Protein AF-A0A3A0AIP9-F1 (afdb_monomer)

Sequence (39 aa):
MKQPVNSEAIQAEYSNGILTLRLPKAEEIKPKQIKVVAK

Mean predicted aligned error: 10.22 Å

Nearest PDB structures (foldseek):
  4gu4-assembly1_A  TM=5.039E-01  e=7.299E+00  Mammalian orthoreovirus 1 Lang
  7yfz-assembly1_v  TM=4.994E-01  e=8.338E+00  uncultured cyanophage

pLDDT: mean 77.95, std 13.47, range [48.72, 95.94]

Foldseek 3Di:
DDFAWDPVPKDWDDDPNDIDIDTHGDPVPPPPPPPDDDD

Structure (mmCIF, N/CA/C/O backbone):
data_AF-A0A3A0AIP9-F1
#
_entry.id   AF-A0A3A0AIP9-F1
#
loop_
_atom_site.group_PDB
_atom_site.id
_atom_site.type_symbol
_atom_site.label_atom_id
_atom_site.label_alt_id
_atom_site.label_comp_id
_atom_site.label_asym_id
_atom_site.label_entity_id
_atom_site.label_seq_id
_atom_site.pdbx_PDB_ins_code
_atom_site.Cartn_x
_atom_site.Cartn_y
_atom_site.Cartn_z
_atom_site.occupancy
_atom_site.B_iso_or_equiv
_atom_site.auth_seq_id
_atom_site.auth_comp_id
_atom_site.auth_asym_id
_atom_site.auth_atom_id
_atom_site.pdbx_PDB_model_num
ATOM 1 N N . MET A 1 1 ? -5.869 -4.803 -17.517 1.00 48.72 1 MET A N 1
ATOM 2 C CA . MET A 1 1 ? -4.403 -4.654 -17.671 1.00 48.72 1 MET A CA 1
ATOM 3 C C . MET A 1 1 ? -3.759 -4.885 -16.305 1.00 48.72 1 MET A C 1
ATOM 5 O O . MET A 1 1 ? -4.092 -4.147 -15.388 1.00 48.72 1 MET A O 1
ATOM 9 N N . LYS A 1 2 ? -2.932 -5.927 -16.126 1.00 58.50 2 LYS A N 1
ATOM 10 C CA . LYS A 1 2 ? -2.265 -6.238 -14.844 1.00 58.50 2 LYS A CA 1
ATOM 11 C C . LYS A 1 2 ? -0.912 -5.529 -14.825 1.00 58.50 2 LYS A C 1
ATOM 13 O O . LYS A 1 2 ? -0.026 -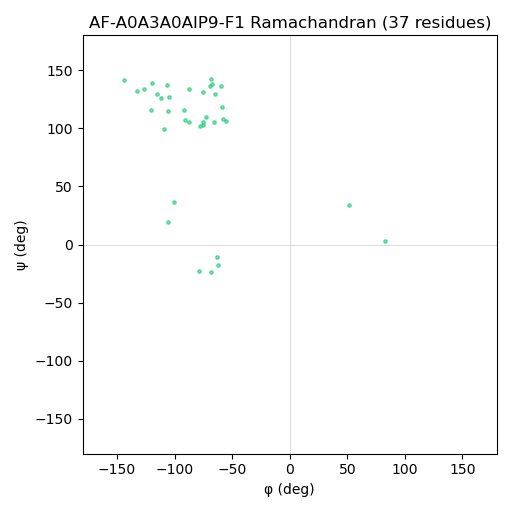5.889 -15.590 1.00 58.50 2 LYS A O 1
ATOM 18 N N . GLN A 1 3 ? -0.792 -4.477 -14.024 1.00 72.69 3 GLN A N 1
ATOM 19 C CA . GLN A 1 3 ? 0.453 -3.723 -13.879 1.00 72.69 3 GLN A CA 1
ATOM 20 C C . GLN A 1 3 ? 1.296 -4.394 -12.780 1.00 72.69 3 GLN A C 1
ATOM 22 O O . GLN A 1 3 ? 0.717 -4.757 -11.753 1.00 72.69 3 GLN A O 1
ATOM 27 N N . PRO A 1 4 ? 2.606 -4.629 -12.978 1.00 76.50 4 PRO A N 1
ATOM 28 C CA . PRO A 1 4 ? 3.419 -5.300 -11.971 1.00 76.50 4 PRO A CA 1
ATOM 29 C C . PRO A 1 4 ? 3.514 -4.444 -10.699 1.00 76.50 4 PRO A C 1
ATOM 31 O O . PRO A 1 4 ? 3.787 -3.242 -10.748 1.00 76.50 4 PRO A O 1
ATOM 34 N N . VAL A 1 5 ? 3.231 -5.078 -9.563 1.00 80.31 5 VAL A N 1
ATOM 35 C CA . VAL A 1 5 ? 3.247 -4.484 -8.220 1.00 80.31 5 VAL A CA 1
ATOM 36 C C . VAL A 1 5 ? 4.474 -5.016 -7.499 1.00 80.31 5 VAL A C 1
ATOM 38 O O . VAL A 1 5 ? 4.757 -6.210 -7.583 1.00 80.31 5 VAL A O 1
ATOM 41 N N . ASN A 1 6 ? 5.185 -4.149 -6.783 1.00 82.19 6 ASN A N 1
ATOM 42 C CA . ASN A 1 6 ? 6.229 -4.596 -5.872 1.00 82.19 6 ASN A CA 1
ATOM 43 C C . ASN A 1 6 ? 5.569 -5.117 -4.583 1.00 82.19 6 ASN A C 1
ATOM 45 O O . ASN A 1 6 ? 5.125 -4.329 -3.748 1.00 82.19 6 ASN A O 1
ATOM 49 N N . SER A 1 7 ? 5.473 -6.443 -4.448 1.00 80.31 7 SER A N 1
ATOM 50 C CA . SER A 1 7 ? 4.819 -7.107 -3.314 1.00 80.31 7 SER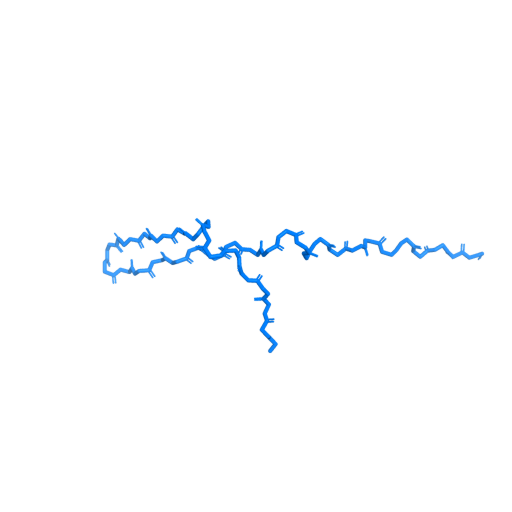 A CA 1
ATOM 51 C C . SER A 1 7 ? 5.560 -6.953 -1.987 1.00 80.31 7 SER A C 1
ATOM 53 O O . SER A 1 7 ? 4.935 -7.047 -0.936 1.00 80.31 7 SER A O 1
ATOM 55 N N . GLU A 1 8 ? 6.866 -6.702 -2.021 1.00 81.62 8 GLU A N 1
ATOM 56 C CA . GLU A 1 8 ? 7.706 -6.597 -0.822 1.00 81.62 8 GLU A CA 1
ATOM 57 C C . GLU A 1 8 ? 7.561 -5.236 -0.127 1.00 81.62 8 GLU A C 1
ATOM 59 O O . GLU A 1 8 ? 7.797 -5.122 1.071 1.00 81.62 8 GLU A O 1
ATOM 64 N N . ALA A 1 9 ? 7.124 -4.208 -0.860 1.00 85.00 9 ALA A N 1
ATOM 65 C CA . ALA A 1 9 ? 6.974 -2.839 -0.362 1.00 85.00 9 ALA A CA 1
ATOM 66 C C . ALA A 1 9 ? 5.506 -2.427 -0.122 1.00 85.00 9 ALA A C 1
ATOM 68 O O . ALA A 1 9 ? 5.182 -1.238 -0.084 1.00 85.00 9 ALA A O 1
ATOM 69 N N . ILE A 1 10 ? 4.595 -3.394 0.013 1.00 88.94 10 ILE A N 1
ATOM 70 C CA . ILE A 1 10 ? 3.178 -3.121 0.282 1.00 88.94 10 ILE A CA 1
ATOM 71 C C . ILE A 1 10 ? 3.008 -2.562 1.700 1.00 88.94 10 ILE A C 1
ATOM 73 O O . ILE A 1 10 ? 3.574 -3.084 2.657 1.00 88.94 10 ILE A O 1
ATOM 77 N N . GLN A 1 11 ? 2.175 -1.528 1.840 1.00 89.50 11 GLN A N 1
ATOM 78 C CA . GLN A 1 11 ? 1.780 -0.984 3.142 1.00 89.50 11 GLN A CA 1
ATOM 79 C C . GLN A 1 11 ? 0.268 -1.092 3.330 1.00 89.50 11 GLN A C 1
ATOM 81 O O . GLN A 1 11 ? -0.503 -0.818 2.407 1.00 89.50 11 GLN A O 1
ATOM 86 N N . ALA A 1 12 ? -0.149 -1.463 4.538 1.00 92.25 12 ALA A N 1
ATOM 87 C CA . ALA A 1 12 ? -1.545 -1.551 4.937 1.00 92.25 12 ALA A CA 1
ATOM 88 C C . ALA A 1 12 ? -1.773 -0.732 6.209 1.00 92.25 12 ALA A C 1
ATOM 90 O O . ALA A 1 12 ? -1.001 -0.832 7.160 1.00 92.25 12 ALA A O 1
ATOM 91 N N . GLU A 1 13 ? -2.837 0.063 6.221 1.00 93.62 13 GLU A N 1
ATOM 92 C CA . GLU A 1 13 ? -3.235 0.886 7.358 1.00 93.62 13 GLU A CA 1
ATOM 93 C C . GLU A 1 13 ? -4.732 0.710 7.606 1.00 93.62 13 GLU A C 1
ATOM 95 O O . GLU A 1 13 ? -5.530 0.771 6.672 1.00 93.62 13 GLU A O 1
ATOM 100 N N . TYR A 1 14 ? -5.117 0.478 8.859 1.00 93.94 14 TYR A N 1
ATOM 101 C CA . TYR A 1 14 ? -6.515 0.334 9.249 1.00 93.94 14 TYR A CA 1
ATOM 102 C C . TYR A 1 14 ? -6.874 1.391 10.287 1.00 93.94 14 TYR A C 1
ATOM 104 O O . TYR A 1 14 ? -6.333 1.387 11.391 1.00 93.94 14 TYR A O 1
ATOM 112 N N . SER A 1 15 ? -7.785 2.295 9.938 1.00 95.12 15 SER A N 1
ATOM 113 C CA . SER A 1 15 ? -8.247 3.351 10.839 1.00 95.12 15 SER A CA 1
ATOM 114 C C . SER A 1 15 ? -9.730 3.638 10.625 1.00 95.12 15 SER A C 1
ATOM 116 O O . SER A 1 15 ? -10.230 3.588 9.504 1.00 95.12 15 SER A O 1
ATOM 118 N N . ASN A 1 16 ? -10.462 3.900 11.714 1.00 94.94 16 ASN A N 1
ATOM 119 C CA . ASN A 1 16 ? -11.892 4.249 11.688 1.00 94.94 16 ASN A CA 1
ATOM 120 C C . ASN A 1 16 ? -12.783 3.271 10.894 1.00 94.94 16 ASN A C 1
ATOM 122 O O . ASN A 1 16 ? -13.747 3.684 10.254 1.00 94.94 16 ASN A O 1
ATOM 126 N N . GLY A 1 17 ? -12.460 1.974 10.903 1.00 95.94 17 GLY A N 1
ATOM 127 C CA . GLY A 1 17 ? -13.213 0.972 10.141 1.00 95.94 17 GLY A CA 1
ATOM 128 C C . GLY A 1 17 ? -12.826 0.861 8.661 1.00 95.94 17 GLY A C 1
ATOM 129 O O . GLY A 1 17 ? -13.441 0.087 7.931 1.00 95.94 17 GLY A O 1
ATOM 130 N N . ILE A 1 18 ? -11.820 1.613 8.204 1.00 95.19 18 ILE A N 1
ATOM 131 C CA . ILE A 1 18 ? -11.382 1.654 6.807 1.00 95.19 18 ILE A CA 1
ATOM 132 C C . ILE A 1 18 ? -10.002 1.020 6.684 1.00 95.19 18 ILE A C 1
ATOM 134 O O . ILE A 1 18 ? -9.045 1.442 7.333 1.00 95.19 18 ILE A O 1
ATOM 138 N N . LEU A 1 19 ? -9.895 0.034 5.793 1.00 93.31 19 LEU A N 1
ATOM 139 C CA . LEU A 1 19 ? -8.625 -0.553 5.384 1.00 93.31 19 LEU A CA 1
ATOM 140 C C . LEU A 1 19 ? -8.090 0.172 4.147 1.00 93.31 19 LEU A C 1
ATOM 142 O O . LEU A 1 19 ? -8.682 0.108 3.071 1.00 93.31 19 LEU A O 1
ATOM 146 N N . THR A 1 20 ? -6.948 0.829 4.302 1.00 92.44 20 THR A N 1
ATOM 147 C CA . THR A 1 20 ? -6.211 1.495 3.229 1.00 92.44 20 THR A CA 1
ATOM 148 C C . THR A 1 20 ? -4.992 0.663 2.849 1.00 92.44 20 THR A C 1
ATOM 150 O O . THR A 1 20 ? -4.171 0.322 3.697 1.00 92.44 20 THR A O 1
ATOM 153 N N . LEU A 1 21 ? -4.850 0.358 1.557 1.00 92.00 21 LEU A N 1
ATOM 154 C CA . LEU A 1 21 ? -3.713 -0.382 1.007 1.00 92.00 21 LEU A CA 1
ATOM 155 C C . LEU A 1 21 ? -2.921 0.512 0.048 1.00 92.00 21 LEU A C 1
ATOM 157 O O . LEU A 1 21 ? -3.487 1.093 -0.879 1.00 92.00 21 LEU A O 1
ATOM 161 N N . ARG A 1 22 ? -1.601 0.594 0.235 1.00 88.88 22 ARG A N 1
ATOM 162 C CA . ARG A 1 22 ? -0.673 1.242 -0.701 1.00 88.88 22 ARG A CA 1
ATOM 163 C C . ARG A 1 22 ? 0.105 0.166 -1.450 1.00 88.88 22 ARG A C 1
ATOM 165 O O . ARG A 1 22 ? 0.881 -0.579 -0.857 1.00 88.88 22 ARG A O 1
ATOM 172 N N . LEU A 1 23 ? -0.116 0.107 -2.763 1.00 89.06 23 LEU A N 1
ATOM 173 C CA . LEU A 1 23 ? 0.532 -0.834 -3.676 1.00 89.06 23 LEU A CA 1
ATOM 174 C C . LEU A 1 23 ? 1.531 -0.072 -4.563 1.00 89.06 23 LEU A C 1
ATOM 176 O O . LEU A 1 23 ? 1.111 0.572 -5.531 1.00 89.06 23 LEU A O 1
ATOM 180 N N . PRO A 1 24 ? 2.838 -0.094 -4.249 1.00 82.38 24 PRO A N 1
ATOM 1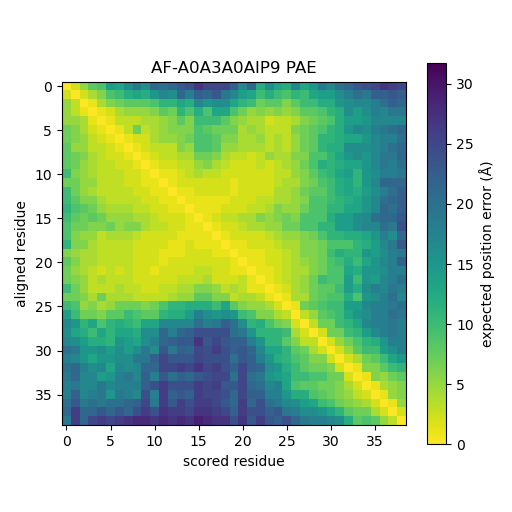81 C CA . PRO A 1 24 ? 3.835 0.549 -5.091 1.00 82.38 24 PRO A CA 1
ATOM 182 C C . PRO A 1 24 ? 3.959 -0.175 -6.435 1.00 82.38 24 PRO A C 1
ATOM 184 O O . PRO A 1 24 ? 3.970 -1.406 -6.524 1.00 82.38 24 PRO A O 1
ATOM 187 N N . LYS A 1 25 ? 4.064 0.612 -7.506 1.00 80.31 25 LYS A N 1
ATOM 188 C CA . LYS A 1 25 ? 4.342 0.088 -8.846 1.00 80.31 25 LYS A CA 1
ATOM 189 C C . LYS A 1 25 ? 5.769 -0.453 -8.896 1.00 80.31 25 LYS A C 1
ATOM 191 O O . LYS A 1 25 ? 6.668 0.146 -8.312 1.00 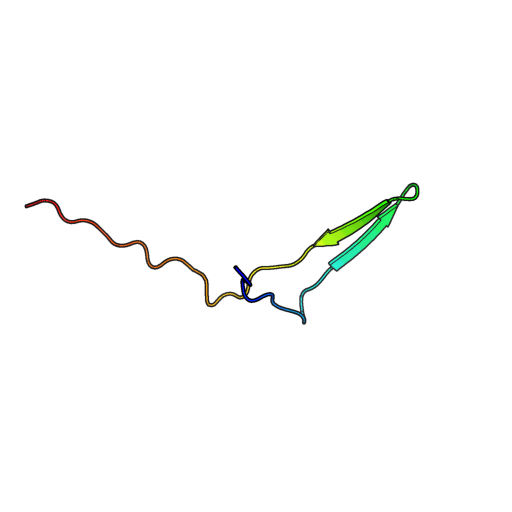80.31 25 LYS A O 1
ATOM 196 N N . ALA A 1 26 ? 5.975 -1.558 -9.609 1.00 78.38 26 ALA A N 1
ATOM 197 C CA . ALA A 1 26 ? 7.315 -2.080 -9.846 1.00 78.38 26 ALA A CA 1
ATOM 198 C C . ALA A 1 26 ? 8.180 -1.041 -10.592 1.00 78.38 26 ALA A C 1
ATOM 200 O O . ALA A 1 26 ? 7.718 -0.405 -11.544 1.00 78.38 26 ALA A O 1
ATOM 201 N N . GLU A 1 27 ? 9.432 -0.864 -10.160 1.00 65.69 27 GLU A N 1
ATOM 202 C CA . GLU A 1 27 ? 10.349 0.165 -10.683 1.00 65.69 27 GLU A CA 1
ATOM 203 C C . GLU A 1 27 ? 10.684 0.009 -12.178 1.00 65.69 27 GLU A C 1
ATOM 205 O O . GLU A 1 27 ? 11.076 0.984 -12.823 1.00 65.69 27 GLU A O 1
ATOM 210 N N . GLU A 1 28 ? 10.445 -1.169 -12.765 1.00 61.09 28 GLU A N 1
ATOM 211 C CA . GLU A 1 28 ? 10.576 -1.428 -14.209 1.00 61.09 28 GLU A CA 1
ATOM 212 C C . GLU A 1 28 ? 9.608 -0.604 -15.079 1.00 61.09 28 GLU A C 1
ATOM 214 O O . GLU A 1 28 ? 9.770 -0.537 -16.297 1.00 6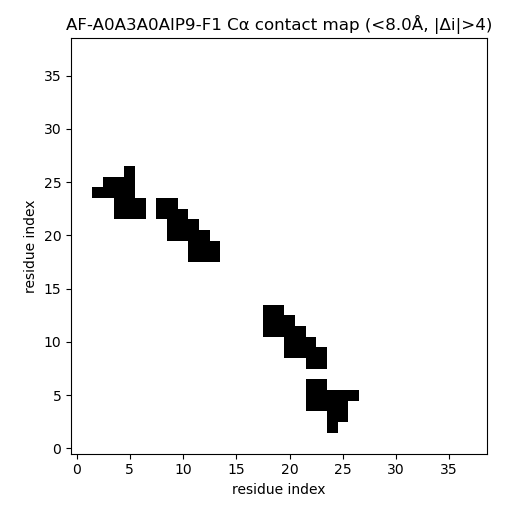1.09 28 GLU A O 1
ATOM 219 N N . ILE A 1 29 ? 8.622 0.071 -14.477 1.00 56.38 29 ILE A N 1
ATOM 220 C CA . ILE A 1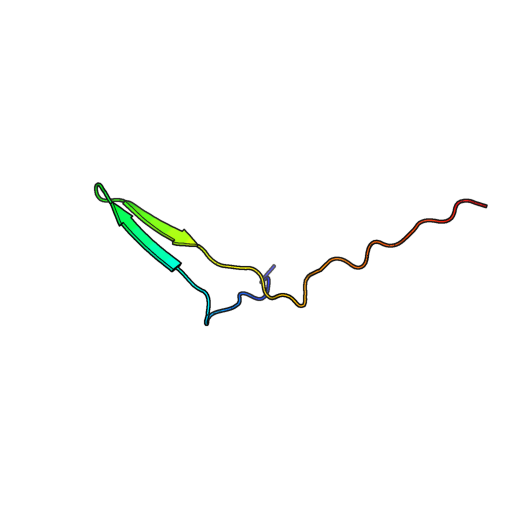 29 ? 7.626 0.890 -15.179 1.00 56.38 29 ILE A CA 1
ATOM 221 C C . ILE A 1 29 ? 7.967 2.387 -15.093 1.00 56.38 29 ILE A C 1
ATOM 223 O O . ILE A 1 29 ? 7.077 3.232 -14.981 1.00 56.38 29 ILE A O 1
ATOM 227 N N . LYS A 1 30 ? 9.246 2.772 -15.147 1.00 59.94 30 LYS A N 1
ATOM 228 C CA . LYS A 1 30 ? 9.576 4.153 -15.533 1.00 59.94 30 LYS A CA 1
ATOM 229 C C . LYS A 1 30 ? 9.317 4.264 -17.038 1.00 59.94 30 LYS A C 1
ATOM 231 O O . LYS A 1 30 ? 10.052 3.640 -17.807 1.00 59.94 30 LYS A O 1
ATOM 236 N N . PRO A 1 31 ? 8.282 4.999 -17.497 1.00 61.47 31 PRO A N 1
ATOM 237 C CA . PRO A 1 31 ? 8.072 5.170 -18.924 1.00 61.47 31 PRO A CA 1
ATOM 238 C C . PRO A 1 31 ? 9.332 5.823 -19.485 1.00 61.47 31 PRO A C 1
ATOM 240 O O . PRO A 1 31 ? 9.708 6.916 -19.057 1.00 61.47 31 PRO A O 1
ATOM 243 N N . LYS A 1 32 ? 10.021 5.140 -20.406 1.00 64.50 32 LYS A N 1
ATOM 244 C CA . LYS A 1 32 ? 11.094 5.760 -21.184 1.00 64.50 32 LYS A CA 1
ATOM 245 C C . LYS A 1 32 ? 10.458 6.980 -21.847 1.00 64.50 32 LYS A C 1
ATOM 247 O O . LYS A 1 32 ? 9.621 6.810 -22.728 1.00 64.50 32 LYS A O 1
ATOM 252 N N . GLN A 1 33 ? 10.769 8.191 -21.380 1.00 64.56 33 GLN A N 1
ATOM 253 C CA . GLN A 1 33 ? 10.317 9.405 -22.051 1.00 64.56 33 GLN A CA 1
ATOM 254 C C . GLN A 1 33 ? 10.860 9.346 -23.478 1.00 64.56 33 GLN A C 1
ATOM 256 O O . GLN A 1 33 ? 12.067 9.457 -23.696 1.00 64.56 33 GLN A O 1
ATOM 261 N N . ILE A 1 34 ? 9.980 9.105 -24.447 1.00 67.00 34 ILE A N 1
ATOM 262 C CA . ILE A 1 34 ? 10.351 9.140 -25.855 1.00 67.00 34 ILE A CA 1
ATOM 263 C C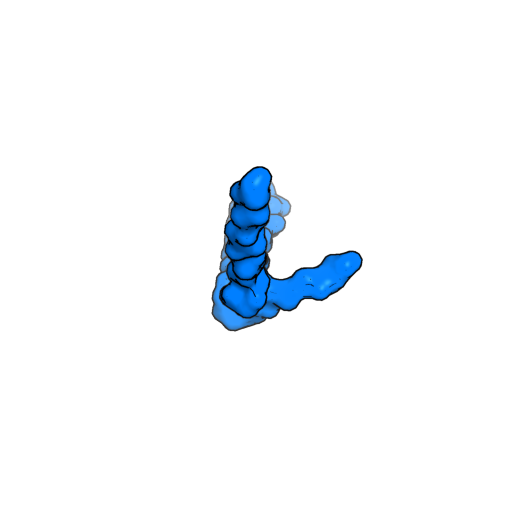 . ILE A 1 34 ? 10.486 10.622 -26.197 1.00 67.00 34 ILE A C 1
ATOM 265 O O . ILE A 1 34 ? 9.486 11.329 -26.310 1.00 67.00 34 ILE A O 1
ATOM 269 N N . LYS A 1 35 ? 11.722 11.122 -26.296 1.00 68.06 35 LYS A N 1
ATOM 270 C CA . LYS A 1 35 ? 11.973 12.474 -26.805 1.00 68.06 35 LYS A CA 1
ATOM 271 C C . LYS A 1 35 ? 11.564 12.498 -28.278 1.00 68.06 35 LYS A C 1
ATOM 273 O O . LYS A 1 35 ? 12.264 11.936 -29.115 1.00 68.06 35 LYS A O 1
ATOM 278 N N . VAL A 1 36 ? 10.427 13.112 -28.591 1.00 73.56 36 VAL A N 1
ATOM 279 C CA . VAL A 1 36 ? 10.029 13.365 -29.979 1.00 73.56 36 VAL A CA 1
ATOM 280 C C . VAL A 1 36 ? 10.881 14.526 -30.483 1.00 73.56 36 VAL A C 1
ATOM 282 O O . VAL A 1 36 ? 10.685 15.664 -30.066 1.00 73.56 36 VAL A O 1
ATOM 285 N N . VAL A 1 37 ? 11.867 14.236 -31.331 1.00 69.44 37 VAL A N 1
ATOM 286 C CA . VAL A 1 37 ? 12.638 15.273 -32.025 1.00 69.44 37 VAL A CA 1
ATOM 287 C C . VAL A 1 37 ? 11.874 15.604 -33.305 1.00 69.44 37 VAL A C 1
ATOM 289 O O . VAL A 1 37 ? 11.838 14.791 -34.227 1.00 69.44 37 VAL A O 1
ATOM 292 N N . ALA A 1 38 ? 11.199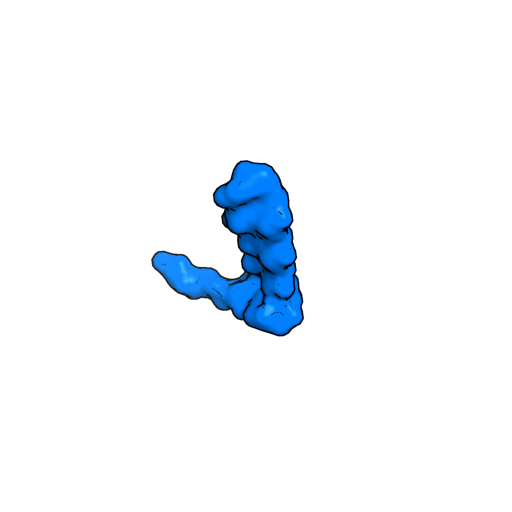 16.753 -33.335 1.00 68.25 38 ALA A N 1
ATOM 293 C CA . ALA A 1 38 ? 10.638 17.291 -34.570 1.00 68.25 38 ALA A CA 1
ATOM 294 C C . ALA A 1 38 ? 11.786 17.870 -35.411 1.00 68.25 38 ALA A C 1
ATOM 296 O O . ALA A 1 38 ? 12.653 18.561 -34.874 1.00 68.25 38 ALA A O 1
ATOM 297 N N . LYS A 1 39 ? 11.817 17.497 -36.691 1.00 58.22 39 LYS A N 1
ATOM 298 C CA . LYS A 1 39 ? 12.814 17.930 -37.675 1.00 58.22 39 LYS A CA 1
ATOM 299 C C . LYS A 1 39 ? 12.504 19.332 -38.184 1.00 58.22 39 LYS A C 1
ATOM 301 O O . LYS A 1 39 ? 11.297 19.635 -38.308 1.00 58.22 39 LYS A O 1
#

Radius of gyration: 16.58 Å; Cα contacts (8 Å, |Δi|>4): 32; chains: 1; bounding box: 26×25×49 Å

Solvent-accessible surface area (backbone atoms only — not comparable to full-atom values): 2824 Å² total; per-residue (Å²): 136,90,74,66,62,37,76,89,67,54,46,79,47,77,55,97,92,42,80,48,75,48,76,42,68,34,80,88,70,63,77,77,80,77,81,81,79,82,130

Secondar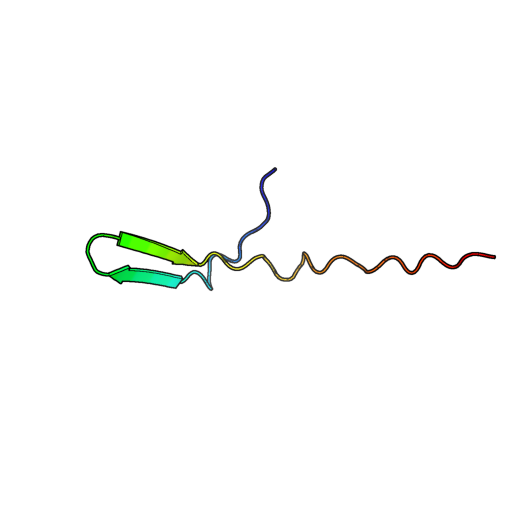y structure (DSSP, 8-state):
----B-GGG-EEEEETTEEEEE-PBPGGG----------